Protein AF-W7EBL7-F1 (afdb_monomer_lite)

Sequence (120 aa):
MNHQLSITMLIAMLLLPLSFVSASIADTPKTPQKKACGWELMQNLNISIASLGTLYAKQTGDRSLCTRQDDGSEYCTCIYECGNGVWSFQEDQSTTDVKDWTWQQGCGKYCHAGVCDGQV

pLDDT: mean 74.8, std 15.84, range [46.75, 94.5]

Secondary structure (DSSP, 8-state):
----SSSTTTGGGS----------------PPEEEEEHHHHHHHS---HHHHHHHHHHHH---TTEEE-TTS-EEE--SSHHHHSEEEEETTS----GGGPEEES-----EETTEETT--

Radius of gyration: 27.31 Å; chains: 1; bounding box: 50×52×87 Å

Organism: Bipolaris victoriae (strain FI3) (NCBI:txid930091)

Structure (mmCIF, N/CA/C/O backbone):
data_AF-W7EBL7-F1
#
_entry.id   AF-W7EBL7-F1
#
loop_
_atom_site.group_PDB
_atom_site.id
_atom_site.type_symbol
_atom_site.label_atom_id
_atom_site.label_alt_id
_atom_site.label_comp_id
_atom_site.label_asym_id
_atom_site.label_entity_id
_atom_site.label_seq_id
_atom_site.pdbx_PDB_ins_code
_atom_site.Cartn_x
_atom_site.Cartn_y
_atom_site.Cartn_z
_atom_site.occupancy
_atom_site.B_iso_or_equiv
_atom_site.auth_seq_id
_atom_site.auth_comp_id
_atom_site.auth_asym_id
_atom_site.auth_atom_id
_atom_site.pdbx_PDB_model_num
ATOM 1 N N . MET A 1 1 ? 32.498 35.545 66.991 1.00 46.75 1 MET A N 1
ATOM 2 C CA . MET A 1 1 ? 32.356 34.071 66.910 1.00 46.75 1 MET A CA 1
ATOM 3 C C . MET A 1 1 ? 31.206 33.727 67.855 1.00 46.75 1 MET A C 1
ATOM 5 O O . MET A 1 1 ? 31.362 34.006 69.026 1.00 46.75 1 MET A O 1
ATOM 9 N N . ASN A 1 2 ? 29.982 33.341 67.492 1.00 46.97 2 ASN A N 1
ATOM 10 C CA . ASN A 1 2 ? 29.434 32.593 66.364 1.00 46.97 2 ASN A CA 1
ATOM 11 C C . ASN A 1 2 ? 28.016 33.125 66.050 1.00 46.97 2 ASN A C 1
ATOM 13 O O . ASN A 1 2 ? 27.113 32.963 66.860 1.00 46.97 2 ASN A O 1
ATOM 17 N N . HIS A 1 3 ? 27.813 33.727 64.874 1.00 47.16 3 HIS A N 1
ATOM 18 C CA . HIS A 1 3 ? 26.499 34.138 64.341 1.00 47.16 3 HIS A CA 1
ATOM 19 C C . HIS A 1 3 ? 26.276 33.480 62.966 1.00 47.16 3 HIS A C 1
ATOM 21 O O . HIS A 1 3 ? 26.101 34.147 61.955 1.00 47.16 3 HIS A O 1
ATOM 27 N N . GLN A 1 4 ? 26.367 32.151 62.905 1.00 50.84 4 GLN A N 1
ATOM 28 C CA . GLN A 1 4 ? 26.348 31.393 61.639 1.00 50.84 4 GLN A CA 1
ATOM 29 C C . GLN A 1 4 ? 25.527 30.093 61.744 1.00 50.84 4 GLN A C 1
ATOM 31 O O . GLN A 1 4 ? 25.802 29.120 61.058 1.00 50.84 4 GLN A O 1
ATOM 36 N N . LEU A 1 5 ? 24.523 30.047 62.629 1.00 52.16 5 LEU A N 1
ATOM 37 C CA . LEU A 1 5 ? 23.704 28.838 62.840 1.00 52.16 5 LEU A CA 1
ATOM 38 C C . LEU A 1 5 ? 22.188 29.046 62.694 1.00 52.16 5 LEU A C 1
ATOM 40 O O . LEU A 1 5 ? 21.435 28.104 62.887 1.00 52.16 5 LEU A O 1
ATOM 44 N N . SER A 1 6 ? 21.724 30.240 62.303 1.00 56.03 6 SER A N 1
ATOM 45 C CA . SER A 1 6 ? 20.281 30.539 62.235 1.00 56.03 6 SER A CA 1
ATOM 46 C C . SER A 1 6 ? 19.698 30.666 60.819 1.00 56.03 6 SER A C 1
ATOM 48 O O . SER A 1 6 ? 18.490 30.833 60.689 1.00 56.03 6 SER A O 1
ATOM 50 N N . ILE A 1 7 ? 20.508 30.592 59.755 1.00 54.22 7 ILE A N 1
ATOM 51 C CA . ILE A 1 7 ? 20.033 30.839 58.376 1.00 54.22 7 ILE A CA 1
ATOM 52 C C . ILE A 1 7 ? 19.811 29.530 57.598 1.00 54.22 7 ILE A C 1
ATOM 54 O O . ILE A 1 7 ? 18.945 29.462 56.730 1.00 54.22 7 ILE A O 1
ATOM 58 N N . THR A 1 8 ? 20.500 28.445 57.956 1.00 48.44 8 THR A N 1
ATOM 59 C CA . THR A 1 8 ? 20.390 27.153 57.257 1.00 48.44 8 THR A CA 1
ATOM 60 C C . THR A 1 8 ? 19.088 26.395 57.531 1.00 48.44 8 THR A C 1
ATOM 62 O O . THR A 1 8 ? 18.690 25.585 56.700 1.00 48.44 8 THR A O 1
ATOM 65 N N . MET A 1 9 ? 18.365 26.686 58.620 1.00 47.12 9 MET A N 1
ATOM 66 C CA . MET A 1 9 ? 17.056 26.062 58.888 1.00 47.12 9 MET A CA 1
ATOM 67 C C . MET A 1 9 ? 15.877 26.720 58.151 1.00 47.12 9 MET A C 1
ATOM 69 O O . MET A 1 9 ? 14.839 26.087 57.991 1.00 47.12 9 MET A O 1
ATOM 73 N N . LEU A 1 10 ? 16.031 27.952 57.652 1.00 48.75 10 LEU A N 1
ATOM 74 C CA . LEU A 1 10 ? 14.967 28.668 56.930 1.00 48.75 10 LEU A CA 1
ATOM 75 C C . LEU A 1 10 ? 14.869 28.285 55.445 1.00 48.75 10 LEU A C 1
ATOM 77 O O . LEU A 1 10 ? 13.836 28.509 54.822 1.00 48.75 10 LEU A O 1
ATOM 81 N N . ILE A 1 11 ? 15.902 27.651 54.885 1.00 52.00 11 ILE A N 1
ATOM 82 C CA . ILE A 1 11 ? 15.910 27.216 53.477 1.00 52.00 11 ILE A CA 1
ATOM 83 C C . ILE A 1 11 ? 15.221 25.846 53.306 1.00 52.00 11 ILE A C 1
ATOM 85 O O . ILE A 1 11 ? 14.762 25.512 52.217 1.00 52.00 11 ILE A O 1
ATOM 89 N N . ALA A 1 12 ? 15.044 25.077 54.385 1.00 48.81 12 ALA A N 1
ATOM 90 C CA . ALA A 1 12 ? 14.457 23.737 54.329 1.00 48.81 12 ALA A CA 1
ATOM 91 C C . ALA A 1 12 ? 12.914 23.702 54.234 1.00 48.81 12 ALA A C 1
ATOM 93 O O . ALA A 1 12 ? 12.357 22.630 54.019 1.00 48.81 12 ALA A O 1
ATOM 94 N N . MET A 1 13 ? 12.211 24.836 54.366 1.00 51.69 13 MET A N 1
ATOM 95 C CA . MET A 1 13 ? 10.734 24.887 54.301 1.00 51.69 13 MET A CA 1
ATOM 96 C C . MET A 1 13 ? 10.161 25.465 52.995 1.00 51.69 13 MET A C 1
ATOM 98 O O . MET A 1 13 ? 8.945 25.515 52.838 1.00 51.69 13 MET A O 1
ATOM 102 N N . LEU A 1 14 ? 11.001 25.883 52.040 1.00 49.72 14 LEU A N 1
ATOM 103 C CA . LEU A 1 14 ? 10.552 26.491 50.774 1.00 49.72 14 LEU A CA 1
ATOM 104 C C . LEU A 1 14 ? 10.522 25.527 49.578 1.00 49.72 14 LEU A C 1
ATOM 106 O O . LEU A 1 14 ? 10.148 25.927 48.480 1.00 49.72 14 LEU A O 1
ATOM 110 N N . LEU A 1 15 ? 10.836 24.248 4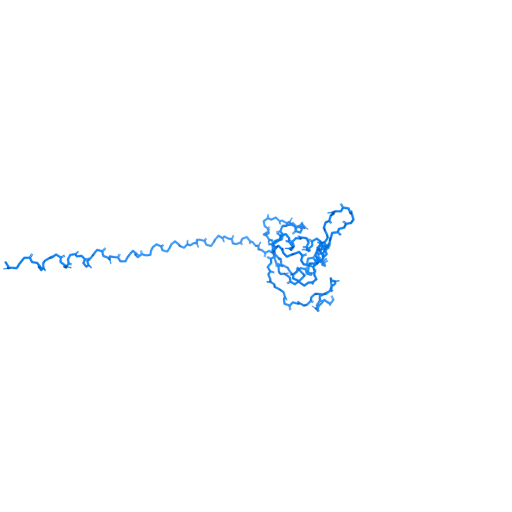9.787 1.00 52.91 15 LEU A N 1
ATOM 111 C CA . LEU A 1 15 ? 10.641 23.191 48.792 1.00 52.91 15 LEU A CA 1
ATOM 112 C C . LEU A 1 15 ? 9.374 22.398 49.129 1.00 52.91 15 LEU A C 1
ATOM 114 O O . LEU A 1 15 ? 9.409 21.196 49.379 1.00 52.91 15 LEU A O 1
ATOM 118 N N . LEU A 1 16 ? 8.240 23.103 49.154 1.00 53.78 16 LEU A N 1
ATOM 119 C CA . LEU A 1 16 ? 6.938 22.464 48.999 1.00 53.78 16 LEU A CA 1
ATOM 120 C C . LEU A 1 16 ? 6.947 21.744 47.642 1.00 53.78 16 LEU A C 1
ATOM 122 O O . LEU A 1 16 ? 7.199 22.397 46.623 1.00 53.78 16 LEU A O 1
ATOM 126 N N . PRO A 1 17 ? 6.685 20.427 47.584 1.00 50.28 17 PRO A N 1
ATOM 127 C CA . PRO A 1 17 ? 6.446 19.783 46.308 1.00 50.28 17 PRO A CA 1
ATOM 128 C C . PRO A 1 17 ? 5.215 20.464 45.711 1.00 50.28 17 PRO A C 1
ATOM 130 O O . PRO A 1 17 ? 4.153 20.470 46.342 1.00 50.28 17 PRO A O 1
ATOM 133 N N . LEU A 1 18 ? 5.360 21.068 44.525 1.00 53.69 18 LEU A N 1
ATOM 134 C CA . LEU A 1 18 ? 4.222 21.473 43.705 1.00 53.69 18 LEU A CA 1
ATOM 135 C C . LEU A 1 18 ? 3.379 20.219 43.483 1.00 53.69 18 LEU A C 1
ATOM 137 O O . LEU A 1 18 ? 3.660 19.378 42.631 1.00 53.69 18 LEU A O 1
ATOM 141 N N . SER A 1 19 ? 2.387 20.067 44.345 1.00 52.75 19 SER A N 1
ATOM 142 C CA . SER A 1 19 ? 1.499 18.932 44.378 1.00 52.75 19 SER A CA 1
ATOM 143 C C . SER A 1 19 ? 0.491 19.158 43.267 1.00 52.75 19 SER A C 1
ATOM 145 O O . SER A 1 19 ? -0.361 20.033 43.364 1.00 52.75 19 SER A O 1
ATOM 147 N N . PHE A 1 20 ? 0.675 18.390 42.198 1.00 58.00 20 PHE A N 1
ATOM 148 C CA . PHE A 1 20 ? -0.361 17.871 41.315 1.00 58.00 20 PHE A CA 1
ATOM 149 C C . PHE A 1 20 ? -1.486 18.847 40.951 1.00 58.00 20 PHE A C 1
ATOM 151 O O . PHE A 1 20 ? -2.570 18.816 41.525 1.00 58.00 20 PHE A O 1
ATOM 158 N N . VAL A 1 21 ? -1.291 19.587 39.860 1.00 48.84 21 VAL A N 1
ATOM 159 C CA . VAL A 1 21 ? -2.397 19.761 38.914 1.00 48.84 21 VAL A CA 1
ATOM 160 C C . VAL A 1 21 ? -2.222 18.666 37.872 1.00 48.84 21 VAL A C 1
ATOM 162 O O . VAL A 1 21 ? -1.625 18.872 36.817 1.00 48.84 21 VAL A O 1
ATOM 165 N N . SER A 1 22 ? -2.691 17.459 38.195 1.00 55.44 22 SER A N 1
ATOM 166 C CA . SER A 1 22 ? -3.034 16.492 37.158 1.00 55.44 22 SER A CA 1
ATOM 167 C C . SER A 1 22 ? -4.197 17.108 36.394 1.00 55.44 22 SER A C 1
ATOM 169 O O . SER A 1 22 ? -5.352 16.947 36.775 1.00 55.44 22 SER A O 1
ATOM 171 N N . ALA A 1 23 ? -3.888 17.874 35.349 1.00 52.84 23 ALA A N 1
ATOM 172 C CA . ALA A 1 23 ? -4.856 18.134 34.307 1.00 52.84 23 ALA A CA 1
ATOM 173 C C . ALA A 1 23 ? -5.208 16.754 33.754 1.00 52.84 23 ALA A C 1
ATOM 175 O O . ALA A 1 23 ? -4.433 16.157 33.007 1.00 52.84 23 ALA A O 1
ATOM 176 N N . SER A 1 24 ? -6.329 16.196 34.213 1.00 51.62 24 SER A N 1
ATOM 177 C CA . SER A 1 24 ? -7.001 15.124 33.506 1.00 51.62 24 SER A CA 1
ATOM 178 C C . SER A 1 24 ? -7.160 15.645 32.090 1.00 51.62 24 SER A C 1
ATOM 180 O O . SER A 1 24 ? -7.923 16.582 31.855 1.00 51.62 24 SER A O 1
ATOM 182 N N . ILE A 1 25 ? -6.355 15.115 31.170 1.00 56.97 25 ILE A N 1
ATOM 183 C CA . ILE A 1 25 ? -6.612 15.257 29.749 1.00 56.97 25 ILE A CA 1
ATOM 184 C C . ILE A 1 25 ? -7.998 14.645 29.628 1.00 56.97 25 ILE A C 1
ATOM 186 O O . ILE A 1 25 ? -8.148 13.436 29.795 1.00 56.97 25 ILE A O 1
ATOM 190 N N . ALA A 1 26 ? -9.020 15.496 29.526 1.00 53.38 26 ALA A N 1
ATOM 191 C CA . ALA A 1 26 ? -10.347 15.041 29.186 1.00 53.38 26 ALA A CA 1
ATOM 192 C C . ALA A 1 26 ? -10.137 14.189 27.941 1.00 53.38 26 ALA A C 1
ATOM 194 O O . ALA A 1 26 ? -9.587 14.701 26.964 1.00 53.38 26 ALA A O 1
ATOM 195 N N . ASP A 1 27 ? -10.444 12.892 28.040 1.00 51.91 27 ASP A N 1
ATOM 196 C CA . ASP A 1 27 ? -10.443 11.988 26.902 1.00 51.91 27 ASP A CA 1
ATOM 197 C C . ASP A 1 27 ? -11.288 12.678 25.839 1.00 51.91 27 ASP A C 1
ATOM 199 O O . ASP A 1 27 ? -12.518 12.725 25.926 1.00 51.91 27 ASP A O 1
ATOM 203 N N . THR A 1 28 ? -10.621 13.308 24.873 1.00 60.81 28 THR A N 1
ATOM 204 C CA . THR A 1 28 ? -11.275 13.798 23.675 1.00 60.81 28 THR A CA 1
ATOM 205 C C . THR A 1 28 ? -12.019 12.584 23.146 1.00 60.81 28 THR A C 1
ATOM 207 O O . THR A 1 28 ? -11.385 11.527 23.035 1.00 60.81 28 THR A O 1
ATOM 210 N N . PRO A 1 29 ? -13.335 12.671 22.877 1.00 53.22 29 PRO A N 1
ATOM 211 C CA . PRO A 1 29 ? -14.059 11.547 22.316 1.00 53.22 29 PRO A CA 1
ATOM 212 C C . PRO A 1 29 ? -13.271 11.097 21.095 1.00 53.22 29 PRO A C 1
ATOM 214 O O . PRO A 1 29 ? -13.143 11.860 20.137 1.00 53.22 29 PRO A O 1
ATOM 217 N N . LYS A 1 30 ? -12.636 9.920 21.173 1.00 62.81 30 LYS A N 1
ATOM 218 C CA . LYS A 1 30 ? -11.915 9.377 20.030 1.00 62.81 30 LYS A CA 1
ATOM 219 C C . LYS A 1 30 ? -12.987 9.182 18.981 1.00 62.81 30 LYS A C 1
ATOM 221 O O . LYS A 1 30 ? -13.851 8.321 19.148 1.00 62.81 30 LYS A O 1
ATOM 226 N N . THR A 1 31 ? -12.964 10.030 17.958 1.00 63.53 31 THR A N 1
ATOM 227 C CA . THR A 1 31 ? -13.757 9.830 16.756 1.00 63.53 31 THR A CA 1
ATOM 228 C C . THR A 1 31 ? -13.565 8.373 16.356 1.00 63.53 31 THR A C 1
ATOM 230 O O . THR A 1 31 ? -12.420 7.896 16.365 1.00 63.53 31 THR A O 1
ATOM 233 N N . PRO A 1 32 ? -14.653 7.628 16.103 1.00 73.31 32 PRO A N 1
ATOM 234 C CA . PRO A 1 32 ? -14.537 6.242 15.699 1.00 73.31 32 PRO A CA 1
ATOM 235 C C . PRO A 1 32 ? -13.525 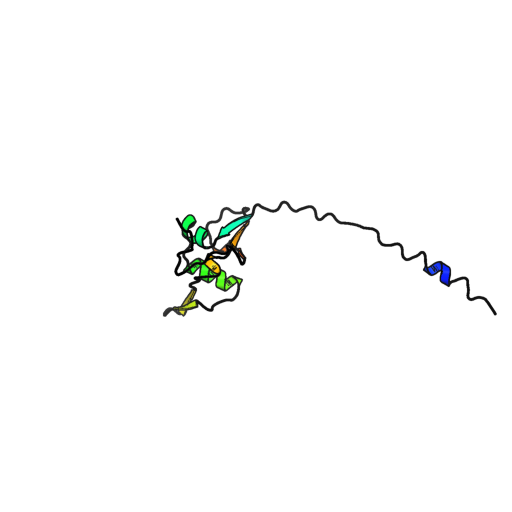6.129 14.551 1.00 73.31 32 PRO A C 1
ATOM 237 O O . PRO A 1 32 ? -13.594 6.861 13.564 1.00 73.31 32 PRO A O 1
ATOM 240 N N . GLN A 1 33 ? -12.516 5.278 14.727 1.00 79.81 33 GLN A N 1
ATOM 241 C CA . GLN A 1 33 ? -11.542 4.982 13.684 1.00 79.81 33 GLN A CA 1
ATOM 242 C C . GLN A 1 33 ? -11.920 3.655 13.060 1.00 79.81 33 GLN A C 1
ATOM 244 O O . GLN A 1 33 ? -11.909 2.621 13.735 1.00 79.81 33 GLN A O 1
ATOM 249 N N . LYS A 1 34 ? -12.197 3.675 11.761 1.00 86.56 34 LYS A N 1
ATOM 250 C CA . LYS A 1 34 ? -12.295 2.443 10.990 1.00 86.56 34 LYS A CA 1
ATOM 251 C C . LYS A 1 34 ? -10.895 1.955 10.676 1.00 86.56 34 LYS A C 1
ATOM 253 O O . LYS A 1 34 ? -10.024 2.744 10.316 1.00 86.56 34 LYS A O 1
ATOM 258 N N . LYS A 1 35 ? -10.687 0.654 10.854 1.00 89.56 35 LYS A N 1
ATOM 259 C CA . LYS A 1 35 ? -9.431 -0.035 10.571 1.00 89.56 35 LYS A CA 1
ATOM 260 C C . LYS A 1 35 ? -9.708 -1.206 9.648 1.00 89.56 35 LYS A C 1
ATOM 262 O O . LYS A 1 35 ? -10.702 -1.899 9.845 1.00 89.56 35 LYS A O 1
ATOM 267 N N . ALA A 1 36 ? -8.831 -1.414 8.682 1.00 89.81 36 ALA A N 1
ATOM 268 C CA . ALA A 1 36 ? -8.877 -2.549 7.777 1.00 89.81 36 ALA A CA 1
ATOM 269 C C . ALA A 1 36 ? -7.462 -2.880 7.307 1.00 89.81 36 ALA A C 1
ATOM 271 O O . ALA A 1 36 ? -6.602 -2.004 7.212 1.00 89.81 36 ALA A O 1
ATOM 272 N N . CYS A 1 37 ? -7.208 -4.141 7.008 1.00 89.12 37 CYS A N 1
ATOM 273 C CA . CYS A 1 37 ? -5.998 -4.554 6.326 1.00 89.12 37 CYS A CA 1
ATOM 274 C C . CYS A 1 37 ? -6.002 -4.060 4.880 1.00 89.12 37 CYS A C 1
ATOM 276 O O . CYS A 1 37 ? -7.053 -3.947 4.250 1.00 89.12 37 CYS A O 1
ATOM 278 N N . GLY A 1 38 ? -4.819 -3.828 4.314 1.00 89.44 38 GLY A N 1
ATOM 279 C CA . GLY A 1 38 ? -4.696 -3.400 2.920 1.00 89.44 38 GLY A CA 1
ATOM 280 C C . GLY A 1 38 ? -5.410 -4.337 1.945 1.00 89.44 38 GLY A C 1
ATOM 281 O O . GLY A 1 38 ? -6.075 -3.881 1.021 1.00 89.44 38 GLY A O 1
ATOM 282 N N . TRP A 1 39 ? -5.361 -5.647 2.192 1.00 86.06 39 TRP A N 1
ATOM 283 C CA . TRP A 1 39 ? -6.101 -6.631 1.396 1.00 86.06 39 TRP A CA 1
ATOM 284 C C . TRP A 1 39 ? -7.623 -6.507 1.496 1.00 86.06 39 TRP A C 1
ATOM 286 O O . TRP A 1 39 ? -8.311 -6.721 0.499 1.00 86.06 39 TRP A O 1
ATOM 296 N N . GLU A 1 40 ? -8.151 -6.106 2.653 1.00 88.00 40 GLU A N 1
ATOM 297 C CA . GLU A 1 40 ? -9.583 -5.848 2.831 1.00 88.00 40 GLU A CA 1
ATOM 298 C C . GLU A 1 40 ? -9.998 -4.601 2.053 1.00 88.00 40 GLU A C 1
ATOM 300 O O . GLU A 1 40 ? -11.071 -4.585 1.461 1.00 88.00 40 GLU A O 1
ATOM 305 N N . LEU A 1 41 ? -9.137 -3.580 1.984 1.00 88.62 41 LEU A N 1
ATOM 306 C CA . LEU A 1 41 ? -9.378 -2.412 1.134 1.00 88.62 41 LEU A CA 1
ATOM 307 C C . LEU A 1 41 ? -9.426 -2.790 -0.350 1.00 88.62 41 LEU A C 1
ATOM 309 O O . LEU A 1 41 ? -10.287 -2.307 -1.086 1.00 88.62 41 LEU A O 1
ATOM 313 N N . MET A 1 42 ? -8.523 -3.673 -0.787 1.00 85.75 42 MET A N 1
ATOM 314 C CA . MET A 1 42 ? -8.497 -4.133 -2.175 1.00 85.75 42 MET A CA 1
ATOM 315 C C . MET A 1 42 ? -9.767 -4.907 -2.544 1.00 85.75 42 MET A C 1
ATOM 317 O O . MET A 1 42 ? -10.343 -4.658 -3.598 1.00 85.75 42 MET A O 1
ATOM 321 N N . GLN A 1 43 ? -10.238 -5.798 -1.669 1.00 84.88 43 GLN A N 1
ATOM 322 C CA . GLN A 1 43 ? -11.421 -6.623 -1.938 1.00 84.88 43 G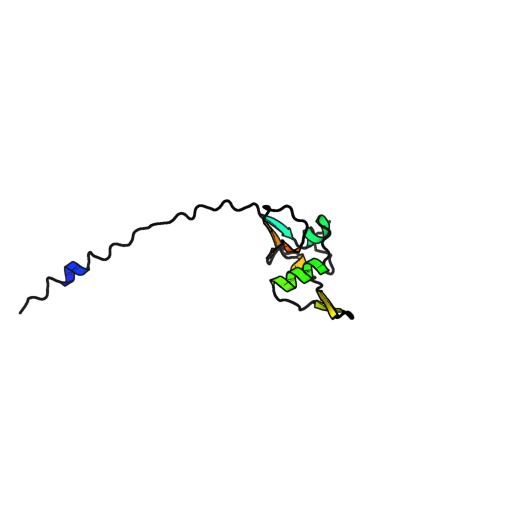LN A CA 1
ATOM 323 C C . GLN A 1 43 ? -12.743 -5.886 -1.716 1.00 84.88 43 GLN A C 1
ATOM 325 O O . GLN A 1 43 ? -13.617 -5.901 -2.579 1.00 84.88 43 GLN A O 1
ATOM 330 N N . ASN A 1 44 ? -12.900 -5.242 -0.559 1.00 87.38 44 ASN A N 1
ATOM 331 C CA . ASN A 1 44 ? -14.191 -4.719 -0.115 1.00 87.38 44 ASN A CA 1
ATOM 332 C C . ASN A 1 44 ? -14.473 -3.322 -0.670 1.00 87.38 44 ASN A C 1
ATOM 334 O O . ASN A 1 44 ? -15.634 -2.946 -0.814 1.00 87.38 44 ASN A O 1
ATOM 338 N N . LEU A 1 45 ? -13.422 -2.550 -0.970 1.00 86.31 45 LEU A N 1
ATOM 339 C CA . LEU A 1 45 ? -13.533 -1.185 -1.497 1.00 86.31 45 LEU A CA 1
ATOM 340 C C . LEU A 1 45 ? -13.021 -1.061 -2.938 1.00 86.31 45 LEU A C 1
ATOM 342 O O . LEU A 1 45 ? -12.997 0.042 -3.480 1.00 86.31 45 LEU A O 1
ATOM 346 N N . ASN A 1 46 ? -12.626 -2.175 -3.566 1.00 87.19 46 ASN A N 1
ATOM 347 C CA . ASN A 1 46 ? -12.124 -2.228 -4.941 1.00 87.19 46 ASN A CA 1
ATOM 348 C C . ASN A 1 46 ? -10.939 -1.271 -5.198 1.00 87.19 46 ASN A C 1
ATOM 350 O O . ASN A 1 46 ? -10.778 -0.719 -6.290 1.00 87.19 46 ASN A O 1
ATOM 354 N N . ILE A 1 47 ? -10.114 -1.040 -4.172 1.00 86.31 47 ILE A N 1
ATOM 355 C CA . ILE A 1 47 ? -8.913 -0.211 -4.275 1.00 86.31 47 ILE A CA 1
ATOM 356 C C . ILE A 1 47 ? -7.830 -1.030 -4.972 1.00 86.31 47 ILE A C 1
ATOM 358 O O . ILE A 1 47 ? -7.476 -2.118 -4.531 1.00 86.31 47 ILE A O 1
ATOM 362 N N . SER A 1 48 ? -7.271 -0.520 -6.068 1.00 87.00 48 SER A N 1
ATOM 363 C CA . SER A 1 48 ? -6.216 -1.257 -6.765 1.00 87.00 48 SER A CA 1
ATOM 364 C C . SER A 1 48 ? -4.948 -1.370 -5.908 1.00 87.00 48 SER A C 1
ATOM 366 O O . SER A 1 48 ? -4.591 -0.439 -5.178 1.00 87.00 48 SER A O 1
ATOM 368 N N . ILE A 1 49 ? -4.207 -2.471 -6.063 1.00 85.56 49 ILE A N 1
ATOM 369 C CA . ILE A 1 49 ? -2.891 -2.654 -5.425 1.00 85.56 49 ILE A CA 1
ATOM 370 C C . ILE A 1 49 ? -1.929 -1.498 -5.739 1.00 85.56 49 ILE A C 1
ATOM 372 O O . ILE A 1 49 ? -1.148 -1.085 -4.889 1.00 85.56 49 ILE A O 1
ATOM 376 N N . ALA A 1 50 ? -2.030 -0.923 -6.940 1.00 87.38 50 ALA A N 1
ATOM 377 C CA . ALA A 1 50 ? -1.221 0.210 -7.365 1.00 87.38 50 ALA A CA 1
ATOM 378 C C . ALA A 1 50 ? -1.563 1.486 -6.585 1.00 87.38 50 ALA A C 1
ATOM 380 O O . ALA A 1 50 ? -0.674 2.189 -6.118 1.00 87.38 50 ALA A O 1
ATOM 381 N N . SER A 1 51 ? -2.855 1.764 -6.390 1.00 89.94 51 SER A N 1
ATOM 382 C CA . SER A 1 51 ? -3.317 2.901 -5.583 1.00 89.94 51 SER A CA 1
ATOM 383 C C . SER A 1 51 ? -2.838 2.782 -4.138 1.00 89.94 51 SER A C 1
ATOM 385 O O . SER A 1 51 ? -2.362 3.760 -3.559 1.00 89.94 51 SER A O 1
ATOM 387 N N . LEU A 1 52 ? -2.914 1.571 -3.583 1.00 89.81 52 LEU A N 1
ATOM 388 C CA . LEU A 1 52 ? -2.425 1.273 -2.244 1.00 89.81 52 LEU A CA 1
ATOM 389 C C . LEU A 1 52 ? -0.902 1.457 -2.145 1.00 89.81 52 LEU A C 1
ATOM 391 O O . LEU A 1 52 ? -0.408 2.011 -1.164 1.00 89.81 52 LEU A O 1
ATOM 395 N N . GLY A 1 53 ? -0.161 1.063 -3.183 1.00 91.31 53 GLY A N 1
ATOM 396 C CA . GLY A 1 53 ? 1.296 1.191 -3.237 1.00 91.31 53 GLY A CA 1
ATOM 397 C C . GLY A 1 53 ? 1.780 2.611 -3.398 1.00 91.31 53 GLY A C 1
ATOM 398 O O . GLY A 1 53 ? 2.699 3.020 -2.694 1.00 91.31 53 GLY A O 1
ATOM 399 N N . THR A 1 54 ? 1.121 3.401 -4.242 1.00 91.69 54 THR A N 1
ATOM 400 C CA . THR A 1 54 ? 1.396 4.834 -4.354 1.00 91.69 54 THR A CA 1
ATOM 401 C C . THR A 1 54 ? 1.166 5.539 -3.020 1.00 91.69 54 THR A C 1
ATOM 403 O O . THR A 1 54 ? 1.976 6.376 -2.618 1.00 91.69 54 THR A O 1
ATOM 406 N N . LEU A 1 55 ? 0.085 5.203 -2.308 1.00 92.00 55 LEU A N 1
ATOM 407 C CA . LEU A 1 55 ? -0.195 5.813 -1.012 1.00 92.00 55 LEU A CA 1
ATOM 408 C C . LEU A 1 55 ? 0.807 5.380 0.061 1.00 92.00 55 LEU A C 1
ATOM 410 O O . LEU A 1 55 ? 1.301 6.229 0.800 1.00 92.00 55 LEU A O 1
ATOM 414 N N . TYR A 1 56 ? 1.139 4.091 0.115 1.00 92.25 56 TYR A N 1
ATOM 415 C CA . TYR A 1 56 ? 2.165 3.566 1.012 1.00 92.25 56 TYR A CA 1
ATOM 416 C C . TYR A 1 56 ? 3.503 4.283 0.795 1.00 92.25 56 TYR A C 1
ATOM 418 O O . TYR A 1 56 ? 4.025 4.890 1.728 1.00 92.25 56 TYR A O 1
ATOM 426 N N . ALA A 1 57 ? 3.992 4.323 -0.449 1.00 92.44 57 ALA A N 1
ATOM 427 C CA . ALA A 1 57 ? 5.247 4.982 -0.808 1.00 92.44 57 ALA A CA 1
ATOM 428 C C . ALA A 1 57 ? 5.253 6.475 -0.449 1.00 92.44 57 ALA A C 1
ATOM 430 O O . ALA A 1 57 ? 6.279 7.023 -0.045 1.00 92.44 57 ALA A O 1
ATOM 431 N N . LYS A 1 58 ? 4.100 7.146 -0.561 1.00 92.31 58 LYS A N 1
ATOM 432 C CA . LYS A 1 58 ? 3.937 8.545 -0.144 1.00 92.31 58 LYS A CA 1
ATOM 433 C C . LYS A 1 58 ? 4.062 8.723 1.374 1.00 92.31 58 LYS A C 1
ATOM 435 O O . LYS A 1 58 ? 4.594 9.741 1.804 1.00 92.31 58 LYS A O 1
ATOM 440 N N . GLN A 1 59 ? 3.553 7.784 2.173 1.00 92.88 59 GLN A N 1
ATOM 441 C CA . GLN A 1 59 ? 3.539 7.890 3.638 1.00 92.88 59 GLN A CA 1
ATOM 442 C C . GLN A 1 59 ? 4.840 7.413 4.290 1.00 92.88 59 GLN A C 1
ATOM 444 O O . GLN A 1 59 ? 5.265 7.993 5.285 1.00 92.88 59 GLN A O 1
ATOM 449 N N . THR A 1 60 ? 5.483 6.383 3.738 1.00 91.12 60 THR A N 1
ATOM 450 C CA . THR A 1 60 ? 6.697 5.784 4.319 1.00 91.12 60 THR A CA 1
ATOM 451 C C . THR A 1 60 ? 7.985 6.263 3.658 1.00 91.12 60 THR A C 1
ATOM 453 O O . THR A 1 60 ? 9.057 6.140 4.245 1.00 91.12 60 THR A O 1
ATOM 456 N N . GLY A 1 61 ? 7.902 6.794 2.434 1.00 91.81 61 GLY A N 1
ATOM 457 C CA . GLY A 1 61 ? 9.066 7.085 1.598 1.00 91.81 61 GLY A CA 1
ATOM 458 C C . GLY A 1 61 ? 9.684 5.848 0.936 1.00 91.81 61 GLY A C 1
ATOM 459 O O . GLY A 1 61 ? 10.643 5.995 0.178 1.00 91.81 61 GLY A O 1
ATOM 460 N N . ASP A 1 62 ? 9.151 4.645 1.173 1.00 88.81 62 ASP A N 1
ATOM 461 C CA . ASP A 1 62 ? 9.633 3.422 0.533 1.00 88.81 62 ASP A CA 1
ATOM 462 C C . ASP A 1 62 ? 9.144 3.341 -0.919 1.00 88.81 62 ASP A C 1
ATOM 464 O O . ASP A 1 62 ? 7.955 3.190 -1.200 1.00 88.81 62 ASP A O 1
ATOM 468 N N . ARG A 1 63 ? 10.095 3.438 -1.851 1.00 89.50 63 ARG A N 1
ATOM 469 C CA . ARG A 1 63 ? 9.868 3.348 -3.300 1.00 89.50 63 ARG A CA 1
ATOM 470 C C . ARG A 1 63 ? 10.525 2.116 -3.924 1.00 89.50 63 ARG A C 1
ATOM 472 O O . ARG A 1 63 ? 10.684 2.067 -5.141 1.00 89.50 63 ARG A O 1
ATOM 479 N N . SER A 1 64 ? 10.929 1.135 -3.113 1.00 85.94 64 SER A N 1
ATOM 480 C CA . SER A 1 64 ? 11.692 -0.051 -3.542 1.00 85.94 64 SER A CA 1
ATOM 481 C C . SER A 1 64 ? 10.990 -0.892 -4.612 1.00 85.94 64 SER A C 1
ATOM 483 O O . SER A 1 64 ? 11.649 -1.583 -5.385 1.00 85.94 64 SER A O 1
ATOM 485 N N . LEU A 1 65 ? 9.661 -0.804 -4.684 1.00 85.69 65 LEU A N 1
ATOM 486 C CA . LEU A 1 65 ? 8.816 -1.521 -5.639 1.00 85.69 65 LEU A CA 1
ATOM 487 C C . LEU A 1 65 ? 8.111 -0.587 -6.643 1.00 85.69 65 LEU A C 1
ATOM 489 O O . LEU A 1 65 ? 7.141 -0.978 -7.300 1.00 85.69 65 LEU A O 1
ATOM 493 N N . CYS A 1 66 ? 8.583 0.656 -6.772 1.00 90.12 66 CYS A N 1
ATOM 494 C CA . CYS A 1 66 ? 8.085 1.600 -7.764 1.00 90.12 66 CYS A CA 1
ATOM 495 C C . CYS A 1 66 ? 8.862 1.485 -9.080 1.00 90.12 66 CYS A C 1
ATOM 497 O O . CYS A 1 66 ? 10.084 1.367 -9.102 1.00 90.12 66 CYS A O 1
ATOM 499 N N . THR A 1 67 ? 8.143 1.542 -10.195 1.00 91.19 67 THR A N 1
ATOM 500 C CA . THR A 1 67 ? 8.682 1.543 -11.557 1.00 91.19 67 THR A CA 1
ATOM 501 C C . THR A 1 67 ? 8.237 2.808 -12.273 1.00 91.19 67 THR A C 1
ATOM 503 O O . THR A 1 67 ? 7.086 3.228 -12.159 1.00 91.19 67 THR A O 1
ATOM 506 N N . ARG A 1 68 ? 9.149 3.417 -13.031 1.00 93.12 68 ARG A N 1
ATOM 507 C CA . ARG A 1 68 ? 8.829 4.546 -13.904 1.00 93.12 68 ARG A CA 1
ATOM 508 C C . ARG A 1 68 ? 8.266 4.025 -15.223 1.00 93.12 68 ARG A C 1
ATOM 510 O O . ARG A 1 68 ? 8.856 3.130 -15.819 1.00 93.12 68 ARG A O 1
ATOM 517 N N . GLN A 1 69 ? 7.136 4.568 -15.648 1.00 90.56 69 GLN A N 1
ATOM 518 C CA . GLN A 1 69 ? 6.495 4.236 -16.917 1.00 90.56 69 GLN A CA 1
ATOM 519 C C . GLN A 1 69 ? 7.048 5.102 -18.060 1.00 90.56 69 GLN A C 1
ATOM 521 O O . GLN A 1 69 ? 7.729 6.106 -17.823 1.00 90.56 69 GLN A O 1
ATOM 526 N N . ASP A 1 70 ? 6.730 4.729 -19.301 1.00 94.50 70 ASP A N 1
ATOM 527 C CA . ASP A 1 70 ? 7.193 5.418 -20.516 1.00 94.50 70 ASP A CA 1
ATOM 528 C C . ASP A 1 70 ? 6.691 6.867 -20.609 1.00 94.50 70 ASP A C 1
ATOM 530 O O . ASP A 1 70 ? 7.380 7.742 -21.132 1.00 94.50 70 ASP A O 1
ATOM 534 N N . ASP A 1 71 ? 5.513 7.143 -20.047 1.00 94.50 71 ASP A N 1
ATOM 535 C CA . ASP A 1 71 ? 4.933 8.487 -19.947 1.00 94.50 71 ASP A CA 1
ATOM 536 C C . ASP A 1 71 ? 5.567 9.340 -18.827 1.00 94.50 71 ASP A C 1
ATOM 538 O O . ASP A 1 71 ? 5.183 10.488 -18.603 1.00 94.50 71 ASP A O 1
ATOM 542 N N . GLY A 1 72 ? 6.555 8.790 -18.115 1.00 90.50 72 GLY A N 1
ATOM 543 C CA . GLY A 1 72 ? 7.238 9.431 -16.999 1.00 90.50 72 GLY A CA 1
ATOM 544 C C . GLY A 1 72 ? 6.479 9.374 -15.675 1.00 90.50 72 GLY A C 1
ATOM 545 O O . GLY A 1 72 ? 7.026 9.849 -14.673 1.00 90.50 72 GLY A O 1
ATOM 546 N N . SER A 1 73 ? 5.278 8.790 -15.647 1.00 88.19 73 SER A N 1
ATOM 547 C CA . SER A 1 73 ? 4.554 8.509 -14.412 1.00 88.19 73 SER A CA 1
ATOM 548 C C . SER A 1 73 ? 5.268 7.433 -13.594 1.00 88.19 73 SER A C 1
ATOM 550 O O . SER A 1 73 ? 6.155 6.720 -14.073 1.00 88.19 73 SER A O 1
ATOM 552 N N . GLU A 1 74 ? 4.909 7.333 -12.318 1.00 88.62 74 GLU A N 1
ATOM 553 C CA . GLU A 1 74 ? 5.428 6.296 -11.440 1.00 88.62 74 GLU A CA 1
ATOM 554 C C . GLU A 1 74 ? 4.309 5.355 -11.010 1.00 88.62 74 GLU A C 1
ATOM 556 O O . GLU A 1 74 ? 3.243 5.777 -10.562 1.00 88.62 74 GLU A O 1
ATOM 561 N N . TYR A 1 75 ? 4.596 4.065 -11.116 1.00 88.31 75 TYR A N 1
ATOM 562 C CA . TYR A 1 75 ? 3.742 2.978 -10.691 1.00 88.31 75 TYR A CA 1
ATOM 563 C C . TYR A 1 75 ? 4.376 2.256 -9.512 1.00 88.31 75 TYR A C 1
ATOM 565 O O . TYR A 1 75 ? 5.420 1.629 -9.661 1.00 88.31 75 TYR A O 1
ATOM 573 N N . CYS A 1 76 ? 3.735 2.310 -8.350 1.00 88.94 76 CYS A N 1
ATOM 574 C CA . CYS A 1 76 ? 4.192 1.610 -7.158 1.00 88.94 76 CYS A CA 1
ATOM 575 C C . CYS A 1 76 ? 3.331 0.376 -6.932 1.00 88.94 76 CYS A C 1
ATOM 577 O O . CYS A 1 76 ? 2.208 0.474 -6.442 1.00 88.94 76 CYS A O 1
ATOM 579 N N . THR A 1 77 ? 3.863 -0.792 -7.282 1.00 80.25 77 THR A N 1
ATOM 580 C CA . THR A 1 77 ? 3.304 -2.046 -6.779 1.00 80.25 77 THR A CA 1
ATOM 581 C C . THR A 1 77 ? 3.779 -2.228 -5.349 1.00 80.25 77 THR A C 1
ATOM 583 O O . THR A 1 77 ? 4.915 -1.919 -5.019 1.00 80.25 77 THR A O 1
ATOM 586 N N . CYS A 1 78 ? 2.922 -2.730 -4.475 1.00 75.00 78 CYS A N 1
ATOM 587 C CA . CYS A 1 78 ? 3.306 -3.034 -3.111 1.00 75.00 78 CYS A CA 1
ATOM 588 C C . CYS A 1 78 ? 2.717 -4.394 -2.763 1.00 75.00 78 CYS A C 1
ATOM 590 O O . CYS A 1 78 ? 1.516 -4.628 -2.848 1.00 75.00 78 CYS A O 1
ATOM 592 N N . ILE A 1 79 ? 3.599 -5.340 -2.481 1.00 64.50 79 ILE A N 1
ATOM 593 C CA . ILE A 1 79 ? 3.201 -6.738 -2.358 1.00 64.50 79 ILE A CA 1
ATOM 594 C C . ILE A 1 79 ? 3.143 -7.144 -0.884 1.00 64.50 79 ILE A C 1
ATOM 596 O O . ILE A 1 79 ? 2.223 -7.849 -0.495 1.00 64.50 79 ILE A O 1
ATOM 600 N N . TYR A 1 80 ? 4.038 -6.603 -0.054 1.00 69.69 80 TYR A N 1
ATOM 601 C CA . TYR A 1 80 ? 4.144 -6.954 1.361 1.00 69.69 80 TYR A CA 1
ATOM 602 C C . TYR A 1 80 ? 3.524 -5.895 2.273 1.00 69.69 80 TYR A C 1
ATOM 604 O O . TYR A 1 80 ? 2.405 -6.053 2.748 1.00 69.69 80 TYR A O 1
ATOM 612 N N . GLU A 1 81 ? 4.218 -4.782 2.494 1.00 79.38 81 GLU A N 1
ATOM 613 C CA . GLU A 1 81 ? 3.883 -3.855 3.581 1.00 79.38 81 GLU A CA 1
ATOM 614 C C . GLU A 1 81 ? 2.549 -3.124 3.396 1.00 79.38 81 GLU A C 1
ATOM 616 O O . GLU A 1 81 ? 1.835 -2.891 4.365 1.00 79.38 81 GLU A O 1
ATOM 621 N N . CYS A 1 82 ? 2.143 -2.792 2.172 1.00 81.94 82 CYS A N 1
ATOM 622 C CA . CYS A 1 82 ? 0.879 -2.080 1.971 1.00 81.94 82 CYS A CA 1
ATOM 623 C C . CYS A 1 82 ? -0.352 -2.992 2.139 1.00 81.94 82 CYS A C 1
ATOM 625 O O . CYS A 1 82 ? -1.352 -2.556 2.699 1.00 81.94 82 CYS A O 1
ATOM 627 N N . GLY A 1 83 ? -0.282 -4.248 1.671 1.00 83.56 83 GLY A N 1
ATOM 628 C CA . GLY A 1 83 ? -1.380 -5.217 1.707 1.00 83.56 83 GLY A CA 1
ATOM 629 C C . GLY A 1 83 ? -1.527 -5.827 3.095 1.00 83.56 83 GLY A C 1
ATOM 630 O O . GLY A 1 83 ? -2.642 -6.075 3.557 1.00 83.56 83 GLY A O 1
ATOM 631 N N . ASN A 1 84 ? -0.391 -5.971 3.780 1.00 84.25 84 ASN A N 1
ATOM 632 C CA . ASN A 1 84 ? -0.313 -6.357 5.180 1.00 84.25 84 ASN A CA 1
ATOM 633 C C . ASN A 1 84 ? -0.535 -5.176 6.126 1.00 84.25 84 ASN A C 1
ATOM 635 O O . ASN A 1 84 ? -0.890 -5.379 7.272 1.00 84.25 84 ASN A O 1
ATOM 639 N N . GLY A 1 85 ? -0.368 -3.938 5.683 1.00 89.12 85 GLY A N 1
ATOM 640 C CA . GLY A 1 85 ? -0.586 -2.768 6.522 1.00 89.12 85 GLY A CA 1
ATOM 641 C C . GLY A 1 85 ? -1.983 -2.724 7.122 1.00 89.12 85 GLY A C 1
ATOM 642 O O . GLY A 1 85 ? -2.964 -3.043 6.446 1.00 89.12 85 GLY A O 1
ATOM 643 N N . VAL A 1 86 ? -2.076 -2.269 8.370 1.00 91.19 86 VAL A N 1
ATOM 644 C CA . VAL A 1 86 ? -3.345 -1.790 8.917 1.00 91.19 86 VAL 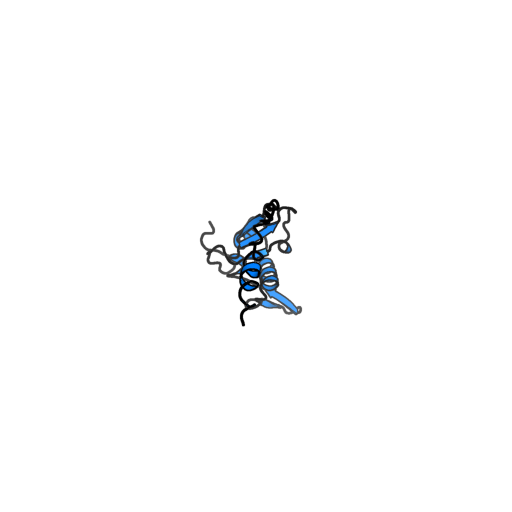A CA 1
ATOM 645 C C . VAL A 1 86 ? -3.526 -0.364 8.430 1.00 91.19 86 VAL A C 1
ATOM 647 O O . VAL A 1 86 ? -2.709 0.514 8.703 1.00 91.19 86 VAL A O 1
ATOM 650 N N . TRP A 1 87 ? -4.618 -0.131 7.725 1.00 92.00 87 TRP A N 1
ATOM 651 C CA . TRP A 1 87 ? -5.044 1.179 7.283 1.00 92.00 87 TRP A CA 1
ATOM 652 C C . TRP A 1 87 ? -6.135 1.682 8.211 1.00 92.00 87 TRP A C 1
ATOM 654 O O . TRP A 1 87 ? -7.036 0.931 8.586 1.00 92.00 87 TRP A O 1
ATOM 664 N N . SER A 1 88 ? -6.060 2.956 8.582 1.00 91.31 88 SER A N 1
ATOM 665 C CA . SER A 1 88 ? -7.070 3.604 9.416 1.00 91.31 88 SER A CA 1
ATOM 666 C C . SER A 1 88 ? -7.537 4.927 8.826 1.00 91.31 88 SER A C 1
ATOM 668 O O . SER A 1 88 ? -6.720 5.674 8.297 1.00 91.31 88 SER A O 1
ATOM 670 N N . PHE A 1 89 ? -8.827 5.231 8.940 1.00 87.44 89 PHE A N 1
ATOM 671 C CA . PHE A 1 89 ? -9.377 6.550 8.619 1.00 87.44 89 PHE A CA 1
ATOM 672 C C . PHE A 1 89 ? -10.332 7.000 9.728 1.00 87.44 89 PHE A C 1
ATOM 674 O O . PHE A 1 89 ? -10.897 6.171 10.454 1.00 87.44 89 PHE A O 1
ATOM 681 N N . GLN A 1 90 ? -10.466 8.314 9.903 1.00 81.81 90 GLN A N 1
ATOM 682 C CA . GLN A 1 90 ? -11.408 8.875 10.869 1.00 81.81 90 GLN A CA 1
ATOM 683 C C . GLN A 1 90 ? -12.815 8.867 10.269 1.00 81.81 90 GLN A C 1
ATOM 685 O O . GLN A 1 90 ? -13.028 9.334 9.157 1.00 81.81 90 GLN A O 1
ATOM 690 N N . GLU A 1 91 ? -13.781 8.315 11.001 1.00 68.69 91 GLU A N 1
ATOM 691 C CA . GLU A 1 91 ? -15.162 8.144 10.530 1.00 68.69 91 GLU A CA 1
ATOM 692 C C . GLU A 1 91 ? -15.975 9.453 10.530 1.00 68.69 91 GLU A C 1
ATOM 694 O O . GLU A 1 91 ? -17.168 9.442 10.236 1.00 68.69 91 GLU A O 1
ATOM 699 N N . ASP A 1 92 ? -15.351 10.601 10.813 1.00 62.00 92 ASP A N 1
ATOM 700 C CA . ASP A 1 92 ? -16.012 11.902 10.672 1.00 62.00 92 ASP A CA 1
ATOM 701 C C . ASP A 1 92 ? -16.389 12.211 9.210 1.00 62.00 92 ASP A C 1
ATOM 703 O O . ASP A 1 92 ? -17.245 13.062 8.962 1.00 62.00 92 ASP A O 1
ATOM 707 N N . GLN A 1 93 ? -15.828 11.462 8.251 1.00 57.72 93 GLN A N 1
ATOM 708 C CA . GLN A 1 93 ? -16.210 11.469 6.844 1.00 57.72 93 GLN A CA 1
ATOM 709 C C . GLN A 1 93 ? -16.326 10.034 6.305 1.00 57.72 93 GLN A C 1
ATOM 711 O O . GLN A 1 93 ? -15.370 9.264 6.289 1.00 57.72 93 GLN A O 1
ATOM 716 N N . SER A 1 94 ? -17.516 9.659 5.826 1.00 58.78 94 SER A N 1
ATOM 717 C CA . SER A 1 94 ? -17.705 8.451 5.012 1.00 58.78 94 SER A CA 1
ATOM 718 C C . SER A 1 94 ? -16.925 8.618 3.708 1.00 58.78 94 SER A C 1
ATOM 720 O O . SER A 1 94 ? -17.401 9.304 2.804 1.00 58.78 94 SER A O 1
ATOM 722 N N . THR A 1 95 ? -15.755 7.991 3.595 1.00 65.31 95 THR A N 1
ATOM 723 C CA . THR A 1 95 ? -14.910 8.096 2.403 1.00 65.31 95 THR A CA 1
ATOM 724 C C . THR A 1 95 ? -14.575 6.737 1.805 1.00 65.31 95 THR A C 1
ATOM 726 O O . THR A 1 95 ? -14.288 5.765 2.505 1.00 65.31 95 THR A O 1
ATOM 729 N N . THR A 1 96 ? -14.626 6.681 0.478 1.00 67.19 96 THR A N 1
ATOM 730 C CA . THR A 1 96 ? -14.081 5.589 -0.333 1.00 67.19 96 THR A CA 1
ATOM 731 C C . THR A 1 96 ? -12.752 5.985 -0.984 1.00 67.19 96 THR A C 1
ATOM 733 O O . THR A 1 96 ? -12.188 5.183 -1.725 1.00 67.19 96 THR A O 1
ATOM 736 N N . ASP A 1 97 ? -12.255 7.212 -0.767 1.00 77.62 97 ASP A N 1
ATOM 737 C CA . ASP A 1 97 ? -10.967 7.648 -1.314 1.00 77.62 97 ASP A CA 1
ATOM 738 C C . ASP A 1 97 ? -9.833 7.047 -0.476 1.00 77.62 97 ASP A C 1
ATOM 740 O O . ASP A 1 97 ? -9.752 7.218 0.741 1.00 77.62 97 ASP A O 1
ATOM 744 N N . VAL A 1 98 ? -8.928 6.336 -1.151 1.00 75.06 98 VAL A N 1
ATOM 745 C CA . VAL A 1 98 ? -7.747 5.721 -0.540 1.00 75.06 98 VAL A CA 1
ATOM 746 C C . VAL A 1 98 ? -6.899 6.756 0.207 1.00 75.06 98 VAL A C 1
ATOM 748 O O . VAL A 1 98 ? -6.296 6.428 1.220 1.00 75.06 98 VAL A O 1
ATOM 751 N N . LYS A 1 99 ? -6.874 8.018 -0.244 1.00 81.88 99 LYS A N 1
ATOM 752 C CA . LYS A 1 99 ? -6.015 9.079 0.316 1.00 81.88 99 LYS A CA 1
ATOM 753 C C . LYS A 1 99 ? -6.313 9.428 1.770 1.00 81.88 99 LYS A C 1
ATOM 755 O O . LYS A 1 99 ? -5.426 9.966 2.430 1.00 81.88 99 LYS A O 1
ATOM 760 N N . ASP A 1 100 ? -7.512 9.119 2.247 1.00 85.88 100 ASP A N 1
ATOM 761 C CA . ASP A 1 100 ? -7.933 9.405 3.619 1.00 85.88 100 ASP A CA 1
ATOM 762 C C . ASP A 1 100 ? -7.464 8.331 4.611 1.00 85.88 100 ASP A C 1
ATOM 764 O O . ASP A 1 100 ? -7.615 8.470 5.826 1.00 85.88 100 ASP A O 1
ATOM 768 N N . TRP A 1 101 ? -6.854 7.259 4.101 1.00 89.50 101 TRP A N 1
ATOM 769 C CA . TRP A 1 101 ? -6.336 6.172 4.908 1.00 89.50 101 TRP A CA 1
ATOM 770 C C . TRP A 1 101 ? -4.884 6.420 5.316 1.00 89.50 101 TRP A C 1
ATOM 772 O O . TRP A 1 101 ? -4.018 6.740 4.504 1.00 89.50 101 TRP A O 1
ATOM 782 N N . THR A 1 102 ? -4.592 6.206 6.593 1.00 92.12 102 THR A N 1
ATOM 783 C CA . THR A 1 102 ? -3.244 6.250 7.166 1.00 92.12 102 THR A CA 1
ATOM 784 C C . THR A 1 102 ? -2.738 4.835 7.398 1.00 92.12 102 THR A C 1
ATOM 786 O O . THR A 1 102 ? -3.412 4.037 8.055 1.00 92.12 102 THR A O 1
ATOM 789 N N . TRP A 1 103 ? -1.553 4.542 6.872 1.00 92.56 103 TRP A N 1
ATOM 790 C CA . TRP A 1 103 ? -0.879 3.259 6.990 1.00 92.56 103 TRP A CA 1
ATOM 791 C C . TRP A 1 103 ? -0.173 3.113 8.339 1.00 92.56 103 TRP A C 1
ATOM 793 O O . TRP A 1 103 ? 0.461 4.040 8.847 1.00 92.56 103 TRP A O 1
ATOM 803 N N . GLN A 1 104 ? -0.248 1.909 8.894 1.00 90.69 104 GLN A N 1
ATOM 804 C CA . GLN A 1 104 ? 0.533 1.444 10.032 1.00 90.69 104 GLN A CA 1
ATOM 805 C C . GLN A 1 104 ? 0.997 0.012 9.752 1.00 90.69 104 GLN A C 1
ATOM 807 O O . GLN A 1 104 ? 0.287 -0.771 9.115 1.00 90.69 104 GLN A O 1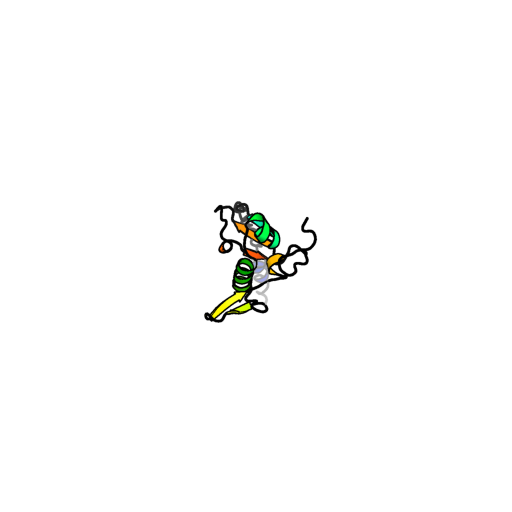
ATOM 812 N N . GLN A 1 105 ? 2.172 -0.352 10.263 1.00 86.56 105 GLN A N 1
ATOM 813 C CA . GLN A 1 105 ? 2.663 -1.726 10.177 1.00 86.56 105 GLN A CA 1
ATOM 814 C C . GLN A 1 105 ? 1.664 -2.687 10.844 1.00 86.56 105 GLN A C 1
ATOM 816 O O . GLN A 1 105 ? 1.186 -2.406 11.946 1.00 86.56 105 GLN A O 1
ATOM 821 N N . GLY A 1 106 ? 1.329 -3.817 10.207 1.00 76.38 106 GLY A N 1
ATOM 822 C CA . GLY A 1 106 ? 0.344 -4.721 10.803 1.00 76.38 106 GLY A CA 1
ATOM 823 C C . GLY A 1 106 ? -0.121 -5.912 9.964 1.00 76.38 106 GLY A C 1
ATOM 824 O O . GLY A 1 106 ? 0.643 -6.454 9.173 1.00 76.38 106 GLY A O 1
ATOM 825 N N . CYS A 1 107 ? -1.344 -6.368 10.272 1.00 78.62 107 CYS A N 1
ATOM 826 C CA . CYS A 1 107 ? -2.100 -7.567 9.849 1.00 78.62 107 CYS A CA 1
ATOM 827 C C . CYS A 1 107 ? -1.420 -8.938 9.914 1.00 78.62 107 CYS A C 1
ATOM 829 O O . CYS A 1 107 ? -2.131 -9.940 9.963 1.00 78.62 107 CYS A O 1
ATOM 831 N N . GLY A 1 108 ? -0.089 -9.012 9.960 1.00 73.12 108 GLY A N 1
ATOM 832 C CA . GLY A 1 108 ? 0.656 -10.253 10.189 1.00 73.12 108 GLY A CA 1
ATOM 833 C C . GLY A 1 108 ? 0.404 -11.343 9.144 1.00 73.12 108 GLY A C 1
ATOM 834 O O . GLY A 1 108 ? 0.661 -12.512 9.420 1.00 73.12 108 GLY A O 1
ATOM 835 N N . LYS A 1 109 ? -0.127 -10.979 7.972 1.00 74.06 109 LYS A N 1
ATOM 836 C CA . LYS A 1 109 ? -0.343 -11.897 6.853 1.00 74.06 109 LYS A CA 1
ATOM 837 C C . LYS A 1 109 ? 0.823 -11.823 5.877 1.00 74.06 109 LYS A C 1
ATOM 839 O O . LYS A 1 109 ? 1.627 -10.897 5.914 1.00 74.06 109 LYS A O 1
ATOM 844 N N . TYR A 1 110 ? 0.938 -12.828 5.023 1.00 73.75 110 TYR A N 1
ATOM 845 C CA . TYR A 1 110 ? 1.772 -12.758 3.835 1.00 73.75 110 TYR A CA 1
ATOM 846 C C . TYR A 1 110 ? 0.870 -12.389 2.659 1.00 73.75 110 TYR A C 1
ATOM 848 O O . TYR A 1 110 ? -0.172 -13.013 2.465 1.00 73.75 110 TYR A O 1
ATOM 856 N N . CYS A 1 111 ? 1.251 -11.362 1.906 1.00 72.94 111 CYS A N 1
ATOM 857 C CA . CYS A 1 111 ? 0.597 -10.979 0.665 1.00 72.94 111 CYS A CA 1
ATOM 858 C C . CYS A 1 111 ? 1.616 -11.121 -0.472 1.00 72.94 111 CYS A C 1
ATOM 860 O O . CYS A 1 111 ? 2.747 -10.649 -0.357 1.00 72.94 111 CYS A O 1
ATOM 862 N N . HIS A 1 112 ? 1.233 -11.790 -1.559 1.00 72.94 112 HIS A N 1
ATOM 863 C CA . HIS A 1 112 ? 2.005 -11.888 -2.789 1.00 72.94 112 HIS A CA 1
ATOM 864 C C . HIS A 1 112 ? 1.134 -11.605 -4.015 1.00 72.94 112 HIS A C 1
ATOM 866 O O . HIS A 1 112 ? 0.087 -12.220 -4.187 1.00 72.94 112 HIS A O 1
ATOM 872 N N . ALA A 1 113 ? 1.560 -10.674 -4.874 1.00 69.19 113 ALA A N 1
ATOM 873 C CA . ALA A 1 113 ? 0.877 -10.326 -6.124 1.00 69.19 113 ALA A CA 1
ATOM 874 C C . ALA A 1 113 ? -0.642 -10.050 -5.978 1.00 69.19 1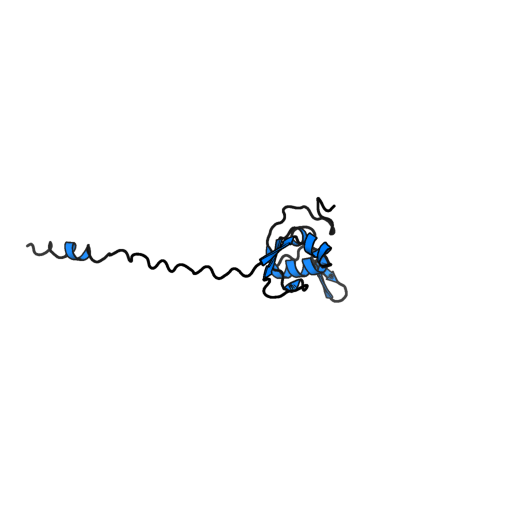13 ALA A C 1
ATOM 876 O O . ALA A 1 113 ? -1.433 -10.425 -6.838 1.00 69.19 113 ALA A O 1
ATOM 877 N N . GLY A 1 114 ? -1.059 -9.397 -4.885 1.00 64.69 114 GLY A N 1
ATOM 878 C CA . GLY A 1 114 ? -2.469 -9.070 -4.618 1.00 64.69 114 GLY A CA 1
ATOM 879 C C . GLY A 1 114 ? -3.293 -10.191 -3.972 1.00 64.69 114 GLY A C 1
ATOM 880 O O . GLY A 1 114 ? -4.459 -9.974 -3.649 1.00 64.69 114 GLY A O 1
ATOM 881 N N . VAL A 1 115 ? -2.691 -11.355 -3.728 1.00 71.12 115 VAL A N 1
ATOM 882 C CA . VAL A 1 115 ? -3.288 -12.475 -2.989 1.00 71.12 115 VAL A CA 1
ATOM 883 C C . VAL A 1 115 ? -2.664 -12.533 -1.602 1.00 71.12 115 VAL A C 1
ATOM 885 O O . VAL A 1 115 ? -1.452 -12.392 -1.473 1.00 71.12 115 VAL A O 1
ATOM 888 N N . CYS A 1 116 ? -3.466 -12.733 -0.560 1.00 74.25 116 CYS A N 1
ATOM 889 C CA . CYS A 1 116 ? -2.980 -12.794 0.818 1.00 74.25 116 CYS A CA 1
ATOM 890 C C . CYS A 1 116 ? -3.396 -14.094 1.499 1.00 74.25 116 CYS A C 1
ATOM 892 O O . CYS A 1 116 ? -4.491 -14.603 1.260 1.00 74.25 116 CYS A O 1
ATOM 894 N N . ASP A 1 117 ? -2.542 -14.613 2.377 1.00 69.94 117 ASP A N 1
ATOM 895 C CA . ASP A 1 117 ? -2.773 -15.880 3.065 1.00 69.94 117 ASP A CA 1
ATOM 896 C C . ASP A 1 117 ? -4.101 -15.876 3.835 1.00 69.94 117 ASP A C 1
ATOM 898 O O . ASP A 1 117 ? -4.423 -14.954 4.592 1.00 69.94 117 ASP A O 1
ATOM 902 N N . GLY A 1 118 ? -4.897 -16.931 3.656 1.00 61.06 118 GLY A N 1
ATOM 903 C CA . GLY A 1 118 ? -6.206 -17.065 4.294 1.00 61.06 118 GLY A CA 1
ATOM 904 C C . GLY A 1 118 ? -7.277 -16.114 3.749 1.00 61.06 118 GLY A C 1
ATOM 905 O O . GLY A 1 118 ? -8.195 -15.775 4.494 1.00 61.06 118 GLY A O 1
ATOM 906 N N . GLN A 1 119 ? -7.148 -15.653 2.499 1.00 60.00 119 GLN A N 1
ATOM 907 C CA . GLN A 1 119 ? -8.306 -15.278 1.683 1.00 60.00 119 GLN A CA 1
ATOM 908 C C . GLN A 1 119 ? -9.120 -16.556 1.403 1.00 60.00 119 GLN A C 1
ATOM 910 O O . GLN A 1 119 ? -8.573 -17.523 0.870 1.00 60.00 119 GLN A O 1
ATOM 915 N N . VAL A 1 120 ? -10.387 -16.573 1.826 1.00 53.66 120 VAL A N 1
ATOM 916 C CA . VAL A 1 120 ? -11.390 -17.604 1.495 1.00 53.66 120 VAL A CA 1
ATOM 917 C C . VAL A 1 120 ? -12.369 -17.066 0.470 1.00 53.66 120 VAL A C 1
ATOM 919 O O . VAL A 1 120 ? -12.709 -15.867 0.578 1.00 53.66 120 VAL A O 1
#

Foldseek 3Di:
DDPDPPPVVVVVPPPDPPPDPPPPPPPPPQQDKDKDALLCLCPVLVQDQQLLQVLVCVQPVDQVQWDQDPVRDITGHDFAFSRQWIWIAGVVDPDSRPNRIDTDGGPPWGGGPSDIPPPD